Protein AF-A0A353DTS4-F1 (afdb_monomer)

Solvent-accessible surface area (backbone atoms only — not comparable to full-atom values): 2856 Å² total; per-residue (Å²): 126,72,94,84,71,82,90,80,52,83,91,42,41,56,70,71,52,72,66,43,96,58,96,74,88,83,84,90,74,54,99,83,42,66,77,75,72,106

pLDDT: mean 90.56, std 9.06, range [51.56, 96.75]

Mean predicted aligned error: 4.01 Å

Radius of gyration: 11.69 Å; Cα contacts (8 Å, |Δi|>4): 8; chains: 1; bounding box: 22×25×25 Å

Structure (mmCIF, N/CA/C/O backbone):
data_AF-A0A353DTS4-F1
#
_entry.id   AF-A0A353DTS4-F1
#
loop_
_atom_site.group_PDB
_atom_site.id
_atom_site.type_symbol
_atom_site.label_atom_id
_atom_site.label_alt_id
_atom_site.label_comp_id
_atom_site.label_asym_id
_atom_site.label_entity_id
_atom_site.label_seq_id
_atom_site.pdbx_PDB_ins_code
_atom_site.Cartn_x
_atom_site.Cartn_y
_atom_site.Cartn_z
_atom_site.occupancy
_atom_site.B_iso_or_equiv
_atom_site.auth_seq_id
_atom_site.auth_comp_id
_atom_site.auth_asym_id
_atom_site.auth_atom_id
_atom_site.pdbx_PDB_model_num
ATOM 1 N N . MET A 1 1 ? -9.761 -14.890 -10.371 1.00 51.56 1 MET A N 1
ATOM 2 C CA . MET A 1 1 ? -9.272 -13.582 -9.890 1.00 51.56 1 MET A CA 1
ATOM 3 C C . MET A 1 1 ? -9.614 -13.537 -8.417 1.00 51.56 1 MET A C 1
ATOM 5 O O . MET A 1 1 ? -10.727 -13.931 -8.092 1.00 51.56 1 MET A O 1
ATOM 9 N N . ALA A 1 2 ? -8.641 -13.266 -7.546 1.00 64.56 2 ALA A N 1
ATOM 10 C CA . ALA A 1 2 ? -8.836 -13.371 -6.103 1.00 64.56 2 ALA A CA 1
ATOM 11 C C . ALA A 1 2 ? -9.984 -12.447 -5.674 1.00 64.56 2 ALA A C 1
ATOM 13 O O . ALA A 1 2 ? -9.938 -11.250 -5.929 1.00 64.56 2 ALA A O 1
ATOM 14 N N . GLU A 1 3 ? -11.021 -13.027 -5.074 1.00 74.69 3 GLU A N 1
ATOM 15 C CA . GLU A 1 3 ? -12.321 -12.386 -4.816 1.00 74.69 3 GLU A CA 1
ATOM 16 C C . GLU A 1 3 ? -12.229 -11.150 -3.900 1.00 74.69 3 GLU A C 1
ATOM 18 O O . GLU A 1 3 ? -13.156 -10.354 -3.850 1.00 74.69 3 GLU A O 1
ATOM 23 N N . ASN A 1 4 ? -11.085 -10.961 -3.230 1.00 82.81 4 ASN A N 1
ATOM 24 C CA . ASN A 1 4 ? -10.854 -9.923 -2.224 1.00 82.81 4 ASN A CA 1
ATOM 25 C C . ASN A 1 4 ? -9.627 -9.037 -2.515 1.00 82.81 4 ASN A C 1
ATOM 27 O O . ASN A 1 4 ? -9.076 -8.447 -1.589 1.00 82.81 4 ASN A O 1
ATOM 31 N N . VAL A 1 5 ? -9.149 -8.978 -3.763 1.00 89.50 5 VAL A N 1
ATOM 32 C CA . VAL A 1 5 ? -8.054 -8.068 -4.144 1.00 89.50 5 VAL A CA 1
ATOM 33 C C . VAL A 1 5 ? -8.636 -6.817 -4.787 1.00 89.50 5 VAL A C 1
ATOM 35 O O . VAL A 1 5 ? -9.366 -6.904 -5.773 1.00 89.50 5 VAL A O 1
ATOM 38 N N . ILE A 1 6 ? -8.291 -5.663 -4.219 1.00 90.31 6 ILE A N 1
ATOM 39 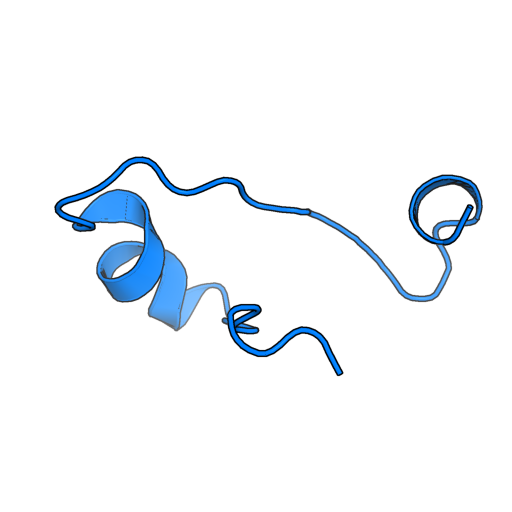C CA . ILE A 1 6 ? -8.643 -4.340 -4.732 1.00 90.31 6 ILE A CA 1
ATOM 40 C C . ILE A 1 6 ? -7.383 -3.649 -5.255 1.00 90.31 6 ILE A C 1
ATOM 42 O O . ILE A 1 6 ? -6.350 -3.647 -4.588 1.00 90.31 6 ILE A O 1
ATOM 46 N N . GLU A 1 7 ? -7.463 -3.071 -6.452 1.00 92.62 7 GLU A N 1
ATOM 47 C CA . GLU A 1 7 ? -6.427 -2.178 -6.973 1.00 92.62 7 GLU A CA 1
ATOM 48 C C . GLU A 1 7 ? -6.830 -0.734 -6.683 1.00 92.62 7 GLU A C 1
ATOM 50 O O . GLU A 1 7 ? -7.966 -0.332 -6.939 1.00 92.62 7 GLU A O 1
ATOM 55 N N . PHE A 1 8 ? -5.894 0.048 -6.158 1.00 92.19 8 PHE A N 1
ATOM 56 C CA . PHE A 1 8 ? -6.096 1.455 -5.841 1.00 92.19 8 PHE A CA 1
ATOM 57 C C . PHE A 1 8 ? -4.977 2.303 -6.44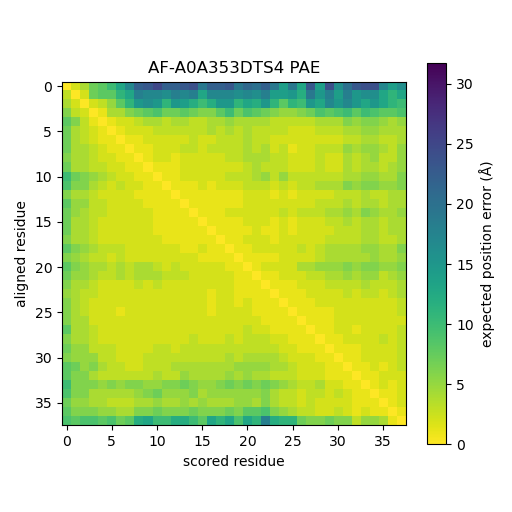9 1.00 92.19 8 PHE A C 1
ATOM 59 O O . PHE A 1 8 ? -3.958 1.802 -6.924 1.00 92.19 8 PHE A O 1
ATOM 66 N N . THR A 1 9 ? -5.183 3.616 -6.435 1.00 94.81 9 THR A N 1
ATOM 67 C CA . THR A 1 9 ? -4.178 4.605 -6.846 1.00 94.81 9 THR A CA 1
ATOM 68 C C . THR A 1 9 ? -3.725 5.412 -5.638 1.00 94.81 9 THR A C 1
ATOM 70 O O . THR A 1 9 ? -4.373 5.370 -4.592 1.00 94.81 9 THR A O 1
ATOM 73 N N . ASP A 1 10 ? -2.669 6.206 -5.792 1.00 94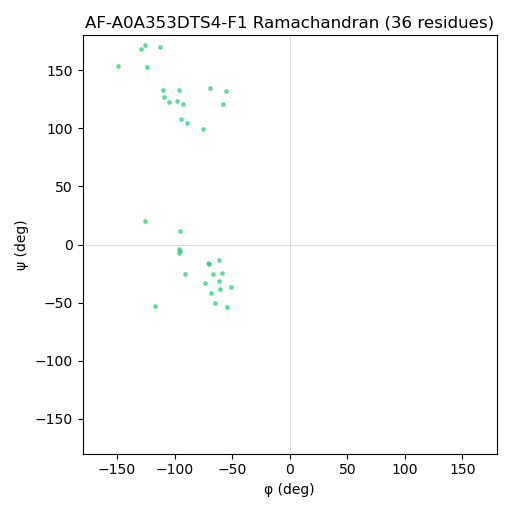.69 10 ASP A N 1
ATOM 74 C CA . ASP A 1 10 ? -2.165 7.085 -4.729 1.00 94.69 10 ASP A CA 1
ATOM 75 C C . ASP A 1 10 ? -3.270 7.967 -4.120 1.00 94.69 10 ASP A C 1
ATOM 77 O O . ASP A 1 10 ? -3.318 8.159 -2.908 1.00 94.69 10 ASP A O 1
ATOM 81 N N . ASN A 1 11 ? -4.214 8.436 -4.946 1.00 96.50 11 ASN A N 1
ATOM 82 C CA . ASN A 1 11 ? -5.341 9.258 -4.500 1.00 96.50 11 ASN A CA 1
ATOM 83 C C . ASN A 1 11 ? -6.333 8.508 -3.589 1.00 96.50 11 ASN A C 1
ATOM 85 O O . ASN A 1 11 ? -7.042 9.152 -2.824 1.00 96.50 11 ASN A O 1
ATOM 89 N N . GLY A 1 12 ? -6.419 7.178 -3.695 1.00 92.50 12 GLY A N 1
ATOM 90 C CA . GLY A 1 12 ? -7.318 6.332 -2.896 1.00 92.50 12 GLY A CA 1
ATOM 91 C C . GLY A 1 12 ? -6.659 5.719 -1.658 1.00 92.50 12 GLY A C 1
ATOM 92 O O . GLY A 1 12 ? -7.336 5.102 -0.843 1.00 92.50 12 GLY A O 1
ATOM 93 N N . PHE A 1 13 ? -5.345 5.893 -1.478 1.00 95.00 13 PHE A N 1
ATOM 94 C CA . PHE A 1 13 ? -4.607 5.203 -0.415 1.00 95.00 13 PHE A CA 1
ATOM 95 C C . PHE A 1 13 ? -5.114 5.544 0.993 1.00 95.00 13 PHE A C 1
ATOM 97 O O . PHE A 1 13 ? -5.179 4.679 1.866 1.00 95.00 13 PHE A O 1
ATOM 104 N N . GLU A 1 14 ? -5.488 6.804 1.2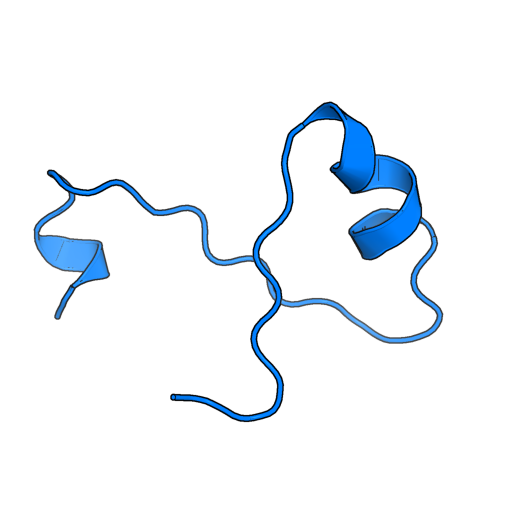28 1.00 95.38 14 GLU A N 1
ATOM 105 C CA . GLU A 1 14 ? -5.978 7.241 2.536 1.00 95.38 14 GLU A CA 1
ATOM 106 C C . GLU A 1 14 ? -7.303 6.565 2.901 1.00 95.38 14 GLU A C 1
ATOM 108 O O . GLU A 1 14 ? -7.403 5.977 3.978 1.00 95.38 14 GLU A O 1
ATOM 113 N N . SER A 1 15 ? -8.285 6.590 1.994 1.00 94.44 15 SER A N 1
ATOM 114 C CA . SER A 1 15 ? -9.604 6.001 2.240 1.00 94.44 15 SER A CA 1
ATOM 115 C C . SER A 1 15 ? -9.563 4.479 2.322 1.00 94.44 15 SER A C 1
ATOM 117 O O . SER A 1 15 ? -10.212 3.886 3.184 1.00 94.44 15 SER A O 1
ATOM 119 N N . ASP A 1 16 ? -8.798 3.846 1.435 1.00 91.81 16 ASP A N 1
ATOM 120 C CA . ASP A 1 16 ? -8.900 2.403 1.212 1.00 91.81 16 ASP A CA 1
ATOM 121 C C . ASP A 1 16 ? -7.943 1.613 2.116 1.00 91.81 16 ASP A C 1
ATOM 123 O O . ASP A 1 16 ? -8.207 0.453 2.435 1.00 91.81 16 ASP A O 1
ATOM 127 N N . VAL A 1 17 ? -6.841 2.237 2.556 1.00 94.31 17 VAL A N 1
ATOM 128 C CA . VAL A 1 17 ? -5.798 1.588 3.366 1.00 94.31 17 VAL A CA 1
ATOM 129 C C . VAL A 1 17 ? -5.671 2.222 4.748 1.00 94.31 17 VAL A C 1
ATOM 131 O O . VAL A 1 17 ? -5.714 1.510 5.750 1.00 94.31 17 VAL A O 1
ATOM 134 N N . LEU A 1 18 ? -5.498 3.545 4.836 1.00 95.69 18 LEU A N 1
ATOM 135 C CA . LEU A 1 18 ? -5.165 4.194 6.113 1.00 95.69 18 LEU A CA 1
ATOM 136 C C . LEU A 1 18 ? -6.349 4.270 7.080 1.00 95.69 18 LEU A C 1
ATOM 138 O O . LEU A 1 18 ? -6.146 4.187 8.291 1.00 95.69 18 LEU A O 1
ATOM 142 N N . THR A 1 19 ? -7.569 4.418 6.563 1.00 96.75 19 THR A N 1
ATOM 143 C CA . THR A 1 19 ? -8.793 4.475 7.377 1.00 96.75 19 THR A CA 1
ATOM 144 C C . THR A 1 19 ? -9.509 3.131 7.517 1.00 96.75 19 THR A C 1
ATOM 146 O O . THR A 1 19 ? -10.648 3.098 7.975 1.00 96.75 19 THR A O 1
ATOM 149 N N . ALA A 1 20 ? -8.879 2.022 7.122 1.00 95.12 20 ALA A N 1
ATOM 150 C CA . ALA A 1 20 ? -9.505 0.705 7.163 1.00 95.12 20 ALA A CA 1
ATOM 151 C C . ALA A 1 20 ? -9.716 0.198 8.603 1.00 95.12 20 ALA A C 1
ATOM 153 O O . ALA A 1 20 ? -8.808 0.223 9.435 1.00 95.12 20 ALA A O 1
ATOM 154 N N . ASP A 1 21 ? -10.906 -0.347 8.8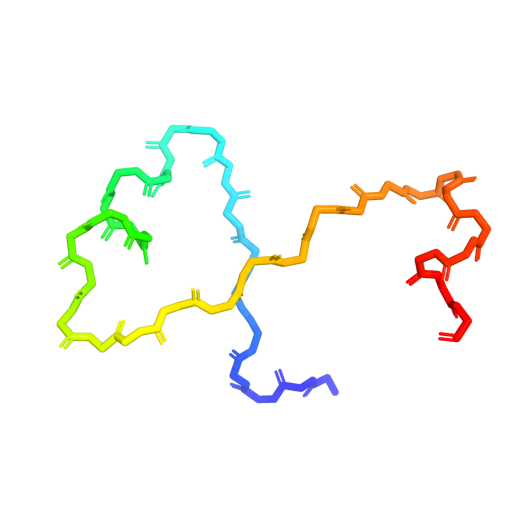73 1.00 96.38 21 ASP A N 1
ATOM 155 C CA . ASP A 1 21 ? -11.269 -0.918 10.181 1.00 96.38 21 ASP A CA 1
ATOM 156 C C . ASP A 1 21 ? -10.549 -2.246 10.486 1.00 96.38 21 ASP A C 1
ATOM 158 O O . ASP A 1 21 ? -10.513 -2.713 11.627 1.00 96.38 21 ASP A O 1
ATOM 162 N N . THR A 1 22 ? -9.980 -2.880 9.461 1.00 93.06 22 THR A N 1
ATOM 163 C CA . THR A 1 22 ? -9.245 -4.144 9.554 1.00 93.06 22 THR A CA 1
ATOM 164 C C . THR A 1 22 ? -7.835 -3.987 8.995 1.00 93.06 22 THR A C 1
ATOM 166 O O . THR A 1 22 ? -7.644 -3.187 8.082 1.00 93.06 22 THR A O 1
ATOM 169 N N . PRO A 1 23 ? -6.847 -4.777 9.458 1.00 94.94 23 PRO A N 1
ATOM 170 C CA . PRO A 1 23 ? -5.504 -4.744 8.890 1.00 94.94 23 PRO A CA 1
ATOM 171 C C . PRO A 1 23 ? -5.510 -5.001 7.380 1.00 94.94 23 PRO A C 1
ATOM 173 O O . PRO A 1 23 ? -6.109 -5.973 6.916 1.00 94.94 23 PRO A O 1
ATOM 176 N N . VAL A 1 24 ? -4.797 -4.157 6.635 1.00 94.31 24 VAL A N 1
ATOM 177 C CA . VAL A 1 24 ? -4.663 -4.253 5.177 1.00 94.31 24 VAL A CA 1
ATOM 178 C C . VAL A 1 24 ? -3.245 -4.694 4.828 1.00 94.31 24 VAL A C 1
ATOM 180 O O . VAL A 1 24 ? -2.269 -4.092 5.275 1.00 94.31 24 VAL A O 1
ATOM 183 N N . LEU A 1 25 ? -3.127 -5.751 4.023 1.00 94.12 25 LEU A N 1
ATOM 184 C CA . LEU A 1 25 ? -1.866 -6.154 3.406 1.00 94.12 25 LEU A CA 1
ATOM 185 C C . LEU A 1 25 ? -1.774 -5.506 2.026 1.00 94.12 25 LEU A C 1
ATOM 187 O O . LEU A 1 25 ? -2.626 -5.752 1.176 1.00 94.12 25 LEU A O 1
ATOM 191 N N . VAL A 1 26 ? -0.735 -4.703 1.811 1.00 94.75 26 VAL 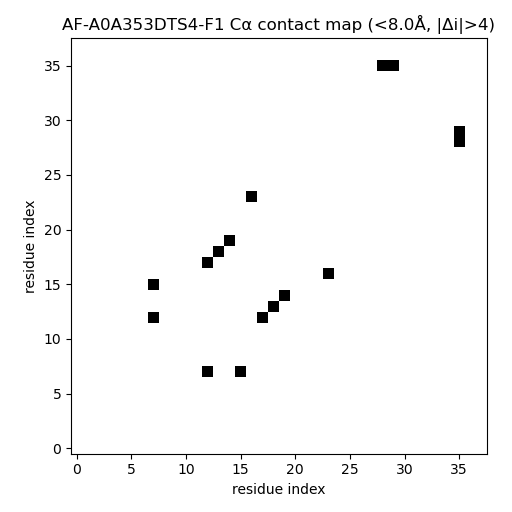A N 1
ATOM 192 C CA . VAL A 1 26 ? -0.505 -4.020 0.536 1.00 94.75 26 VAL A CA 1
ATOM 193 C C . VAL A 1 26 ? 0.623 -4.707 -0.221 1.00 94.75 26 VAL A C 1
ATOM 195 O O . VAL A 1 26 ? 1.742 -4.801 0.285 1.00 94.75 26 VAL A O 1
ATOM 198 N N . ASP A 1 27 ? 0.325 -5.151 -1.439 1.00 93.94 27 ASP A N 1
ATOM 199 C CA . ASP A 1 27 ? 1.321 -5.627 -2.395 1.00 93.94 27 ASP A CA 1
ATOM 200 C C . ASP A 1 27 ? 1.726 -4.487 -3.338 1.00 93.94 27 ASP A C 1
ATOM 202 O O . ASP A 1 27 ? 0.952 -4.048 -4.191 1.00 93.94 27 ASP A O 1
ATOM 206 N N . PHE A 1 28 ? 2.947 -3.983 -3.158 1.00 94.00 28 PHE A N 1
ATOM 207 C CA . PHE A 1 28 ? 3.536 -2.997 -4.058 1.00 94.00 28 PHE A CA 1
ATOM 208 C C . PHE A 1 28 ? 4.283 -3.721 -5.175 1.00 94.00 28 PHE A C 1
ATOM 210 O O . PHE A 1 28 ? 5.402 -4.202 -4.982 1.00 94.00 28 PHE A O 1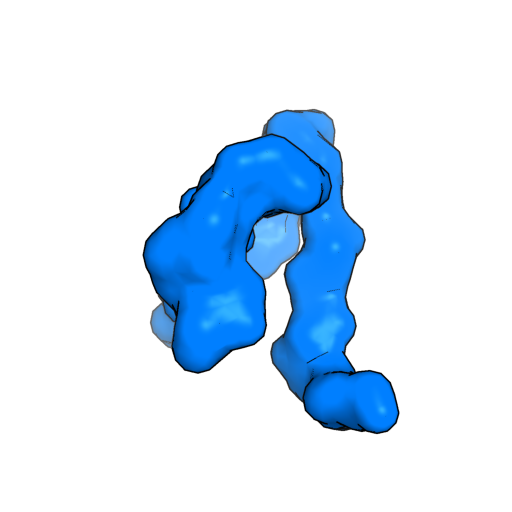
ATOM 217 N N . TRP A 1 29 ? 3.681 -3.750 -6.361 1.00 94.38 29 TRP A N 1
ATOM 218 C CA . TRP A 1 29 ? 4.213 -4.467 -7.512 1.00 94.38 29 TRP A CA 1
ATOM 219 C C . TRP A 1 29 ? 4.349 -3.568 -8.745 1.00 94.38 29 TRP A C 1
ATOM 221 O O . TRP A 1 29 ? 3.919 -2.416 -8.777 1.00 94.38 29 TRP A O 1
ATOM 231 N N . ALA A 1 30 ? 4.982 -4.111 -9.781 1.00 94.25 30 ALA A N 1
ATOM 232 C CA . ALA A 1 30 ? 5.059 -3.493 -11.096 1.00 94.25 30 ALA A CA 1
ATOM 233 C C . ALA A 1 30 ? 5.121 -4.572 -12.180 1.00 94.25 30 ALA A C 1
ATOM 235 O O . ALA A 1 30 ? 5.657 -5.660 -11.955 1.00 94.25 30 ALA A O 1
ATOM 236 N N . GLU A 1 31 ? 4.671 -4.253 -13.395 1.00 93.00 31 GLU A N 1
ATOM 237 C CA . GLU A 1 31 ? 4.665 -5.205 -14.515 1.00 93.00 31 GLU A CA 1
ATOM 238 C C . GLU A 1 31 ? 6.052 -5.752 -14.874 1.00 93.00 31 GLU A C 1
ATOM 240 O O . GLU A 1 31 ? 6.167 -6.837 -15.436 1.00 93.00 31 GLU A O 1
ATOM 245 N N . TRP A 1 32 ? 7.123 -5.034 -14.557 1.00 94.19 32 TRP A N 1
ATOM 246 C CA . TRP A 1 32 ? 8.499 -5.463 -14.816 1.00 94.19 32 TRP A CA 1
ATOM 247 C C . TRP A 1 32 ? 9.162 -6.130 -13.601 1.00 94.19 32 TRP A C 1
ATOM 249 O O . TRP A 1 32 ? 10.286 -6.622 -13.712 1.00 94.19 32 TRP A O 1
ATOM 259 N N . CYS A 1 33 ? 8.489 -6.189 -12.447 1.00 94.6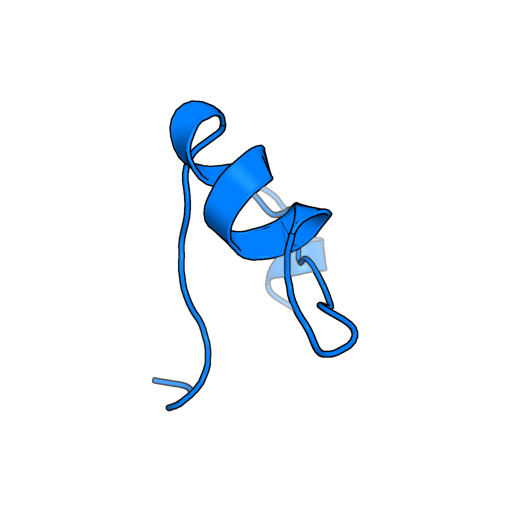2 33 CYS A N 1
ATOM 260 C CA . CYS A 1 33 ? 9.023 -6.842 -11.259 1.00 94.62 33 CYS A CA 1
ATOM 261 C C . CYS A 1 33 ? 8.936 -8.367 -11.410 1.00 94.62 33 CYS A C 1
ATOM 263 O O . CYS A 1 33 ? 7.889 -8.971 -11.196 1.00 94.62 33 CYS A O 1
ATOM 265 N N . GLY A 1 34 ? 10.057 -8.996 -11.773 1.00 91.62 34 GLY A N 1
ATOM 266 C CA . GLY A 1 34 ? 10.172 -10.454 -11.861 1.00 91.62 34 GLY A CA 1
ATOM 267 C C . GLY A 1 34 ? 9.772 -11.171 -10.562 1.00 91.62 34 GLY A C 1
ATOM 268 O O . GLY A 1 34 ? 8.895 -12.023 -10.629 1.00 91.62 34 GLY A O 1
ATOM 269 N N . PRO A 1 35 ? 10.349 -10.827 -9.393 1.00 92.75 35 PRO A N 1
ATOM 270 C CA . PRO A 1 35 ? 10.020 -11.467 -8.114 1.00 92.75 35 PRO A CA 1
ATOM 271 C C . PRO A 1 35 ? 8.563 -11.305 -7.665 1.00 92.75 35 PRO A C 1
ATOM 273 O O . PRO A 1 35 ? 8.031 -12.213 -7.045 1.00 92.75 35 PRO A O 1
ATOM 276 N N . CYS A 1 36 ? 7.909 -10.191 -8.002 1.00 91.81 36 CYS A N 1
ATOM 277 C CA . CYS A 1 36 ? 6.517 -9.932 -7.619 1.00 91.81 36 CYS A CA 1
ATOM 278 C C . CYS A 1 36 ? 5.517 -10.844 -8.356 1.00 91.81 36 CYS A C 1
ATOM 280 O O . CYS A 1 36 ? 4.365 -10.949 -7.960 1.00 91.81 36 CYS A O 1
ATOM 282 N N . LYS A 1 37 ? 5.943 -11.483 -9.456 1.00 85.69 37 LYS A N 1
ATOM 283 C CA . LYS A 1 37 ? 5.115 -12.398 -10.257 1.00 85.69 37 LYS A CA 1
ATOM 284 C C . LYS A 1 37 ? 5.299 -13.877 -9.900 1.00 85.69 37 LYS A C 1
ATOM 286 O O . LYS A 1 37 ? 4.642 -14.707 -10.529 1.00 85.69 37 LYS A O 1
ATOM 291 N N . GLN A 1 38 ? 6.264 -14.202 -9.036 1.00 78.38 38 GLN A N 1
ATOM 292 C CA . GLN A 1 38 ? 6.664 -15.585 -8.741 1.00 78.38 38 GLN A CA 1
ATOM 293 C C . GLN A 1 38 ? 5.755 -16.260 -7.721 1.00 78.38 38 GLN A C 1
ATOM 295 O O . GLN A 1 38 ? 5.203 -15.552 -6.853 1.00 78.38 38 GLN A 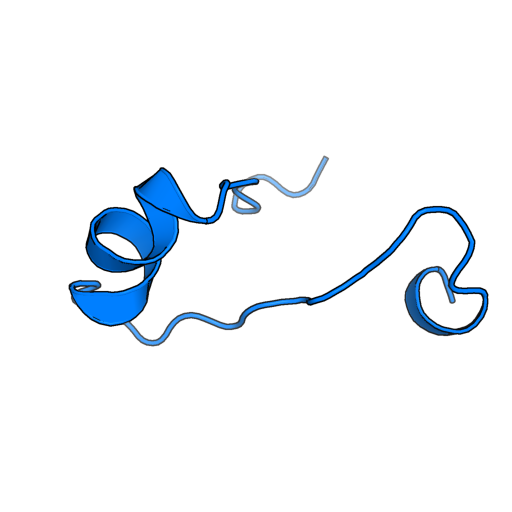O 1
#

Foldseek 3Di:
DPPPDDDDDPVCCCVPAVPDPDHDDDDDDDPPPPVSVD

Secondary structure (DSSP, 8-state):
--TT-----GGGHIIIIIT-SS--------TT-TGGG-

Sequence (38 aa):
MAENVIEFTDNGFESDVLTADTPVLVDFWAEWCGPCKQ